Protein AF-A0A924VY95-F1 (afdb_monomer)

pLDDT: mean 81.78, std 15.01, range [42.72, 93.31]

Structure (mmCIF, N/CA/C/O backbone):
data_AF-A0A924VY95-F1
#
_entry.id   AF-A0A924VY95-F1
#
loop_
_atom_site.group_PDB
_atom_site.id
_atom_site.type_symbol
_atom_site.label_atom_id
_atom_site.label_alt_id
_atom_site.label_comp_id
_atom_site.label_asym_id
_atom_site.label_entity_id
_atom_site.label_seq_id
_atom_site.pdbx_PDB_ins_code
_atom_site.Cartn_x
_atom_site.Cartn_y
_atom_site.Cartn_z
_atom_site.occupancy
_atom_site.B_iso_or_equiv
_atom_site.auth_seq_id
_atom_site.auth_comp_id
_atom_site.auth_asym_id
_atom_site.auth_atom_id
_atom_site.pdbx_PDB_model_num
ATOM 1 N N . MET A 1 1 ? 39.863 -27.407 17.687 1.00 50.47 1 MET A N 1
ATOM 2 C CA . MET A 1 1 ? 38.791 -26.512 18.165 1.00 50.47 1 MET A CA 1
ATOM 3 C C . MET A 1 1 ? 38.076 -26.000 16.932 1.00 50.47 1 MET A C 1
ATOM 5 O O . MET A 1 1 ? 38.657 -25.234 16.177 1.00 50.47 1 MET A O 1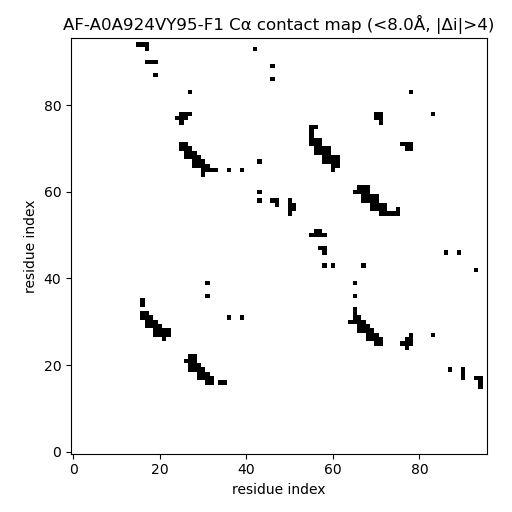
ATOM 9 N N . THR A 1 2 ? 36.898 -26.543 16.651 1.00 47.84 2 THR A N 1
ATOM 10 C CA . THR A 1 2 ? 36.042 -26.144 15.533 1.00 47.84 2 THR A CA 1
ATOM 11 C C . THR A 1 2 ? 35.374 -24.823 15.895 1.00 47.84 2 THR A C 1
ATOM 13 O O . THR A 1 2 ? 34.600 -24.757 16.843 1.00 47.84 2 THR A O 1
ATOM 16 N N . ARG A 1 3 ? 35.709 -23.746 15.182 1.00 47.59 3 ARG A N 1
ATOM 17 C CA . ARG A 1 3 ? 34.820 -22.587 15.092 1.00 47.59 3 ARG A CA 1
ATOM 18 C C . ARG A 1 3 ? 33.891 -22.863 13.918 1.00 47.59 3 ARG A C 1
ATOM 20 O O . ARG A 1 3 ? 34.293 -22.708 12.771 1.00 47.59 3 ARG A O 1
ATOM 27 N N . GLU A 1 4 ? 32.698 -23.351 14.231 1.00 56.06 4 GLU A N 1
ATOM 28 C CA . GLU A 1 4 ? 31.548 -23.308 13.333 1.00 56.06 4 GLU A CA 1
ATOM 29 C C . GLU A 1 4 ? 31.268 -21.835 13.014 1.00 56.06 4 GLU A C 1
ATOM 31 O O . GLU A 1 4 ? 30.965 -21.039 13.904 1.00 56.06 4 GLU A O 1
ATOM 36 N N . GLY A 1 5 ? 31.457 -21.450 11.752 1.00 45.84 5 GLY A N 1
ATOM 37 C CA . GLY A 1 5 ? 30.858 -20.232 11.225 1.00 45.84 5 GLY A CA 1
ATOM 38 C C . GLY A 1 5 ? 29.359 -20.472 11.128 1.00 45.84 5 GLY A C 1
ATOM 39 O O . GLY A 1 5 ? 28.941 -21.500 10.596 1.00 45.84 5 GLY A O 1
ATOM 40 N N . ALA A 1 6 ? 28.561 -19.562 11.683 1.00 42.72 6 ALA A N 1
ATOM 41 C CA . ALA A 1 6 ? 27.120 -19.570 11.478 1.00 42.72 6 ALA A CA 1
ATOM 42 C C . ALA A 1 6 ? 26.822 -19.651 9.967 1.00 42.72 6 ALA A C 1
ATOM 44 O O . ALA A 1 6 ? 27.548 -19.019 9.191 1.00 42.72 6 ALA A O 1
ATOM 45 N N . PRO A 1 7 ? 25.793 -20.401 9.531 1.00 46.12 7 PRO A N 1
ATOM 46 C CA . PRO A 1 7 ? 25.325 -20.287 8.162 1.00 46.12 7 PRO A CA 1
ATOM 47 C C . PRO A 1 7 ? 24.919 -18.828 7.951 1.00 46.12 7 PRO A C 1
ATOM 49 O O . PRO A 1 7 ? 23.987 -18.332 8.584 1.00 46.12 7 PRO A O 1
ATOM 52 N N . ILE A 1 8 ? 25.673 -18.126 7.108 1.00 50.75 8 ILE A N 1
ATOM 53 C CA . ILE A 1 8 ? 25.183 -16.905 6.488 1.00 50.75 8 ILE A CA 1
ATOM 54 C C . ILE A 1 8 ? 24.027 -17.407 5.634 1.00 50.75 8 ILE A C 1
ATOM 56 O O . ILE A 1 8 ? 24.242 -18.151 4.677 1.00 50.75 8 ILE A O 1
ATOM 60 N N . TYR A 1 9 ? 22.801 -17.118 6.060 1.00 43.22 9 TYR A N 1
ATOM 61 C CA . TYR A 1 9 ? 21.668 -17.207 5.160 1.00 43.22 9 TYR A CA 1
ATOM 62 C C . TYR A 1 9 ? 21.947 -16.148 4.098 1.00 43.22 9 TYR A C 1
ATOM 64 O O . TYR A 1 9 ? 21.728 -14.962 4.324 1.00 43.22 9 TYR A O 1
ATOM 72 N N . ASP A 1 10 ? 22.545 -16.576 2.990 1.00 43.09 10 ASP A N 1
ATOM 73 C CA . ASP A 1 10 ? 22.467 -15.869 1.722 1.00 43.09 10 ASP A CA 1
ATOM 74 C C . ASP A 1 10 ? 20.990 -16.001 1.324 1.00 43.09 10 ASP A C 1
ATOM 76 O O . ASP A 1 10 ? 20.578 -16.911 0.601 1.00 43.09 10 ASP A O 1
ATOM 80 N N . ASP A 1 11 ? 20.146 -15.166 1.939 1.00 45.47 11 ASP A N 1
ATOM 81 C CA . ASP A 1 11 ? 18.939 -14.717 1.271 1.00 45.47 11 ASP A CA 1
ATOM 82 C C . ASP A 1 11 ? 19.486 -14.195 -0.051 1.00 45.47 11 ASP A C 1
ATOM 84 O O . ASP A 1 11 ? 20.230 -13.215 -0.079 1.00 45.47 11 ASP A O 1
ATOM 88 N N . HIS A 1 12 ? 19.223 -14.919 -1.135 1.00 46.59 12 HIS A N 1
ATOM 89 C CA . HIS A 1 12 ? 19.303 -14.351 -2.462 1.00 46.59 12 HIS A CA 1
ATOM 90 C C . HIS A 1 12 ? 18.346 -13.153 -2.441 1.00 46.59 12 HIS A C 1
ATOM 92 O O . HIS A 1 12 ? 17.180 -13.280 -2.813 1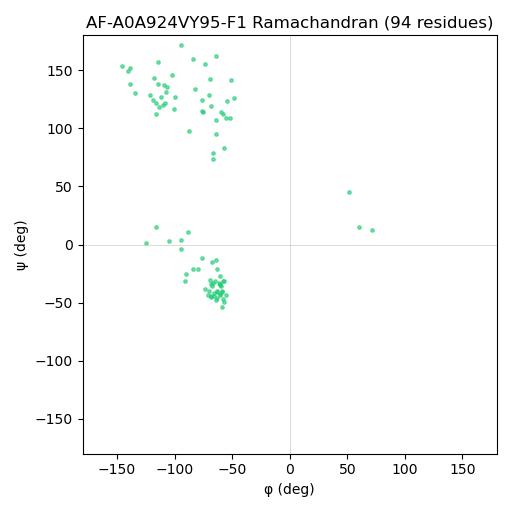.00 46.59 12 HIS A O 1
ATOM 98 N N . GLU A 1 13 ? 18.822 -12.006 -1.948 1.00 49.59 13 GLU A N 1
ATOM 99 C CA . GLU A 1 13 ? 18.213 -10.697 -2.077 1.00 49.59 13 GLU A CA 1
ATOM 100 C C . GLU A 1 13 ? 18.301 -10.385 -3.565 1.00 49.59 13 GLU A C 1
ATOM 102 O O . GLU A 1 13 ? 19.134 -9.610 -4.035 1.00 49.59 13 GLU A O 1
ATOM 107 N N . GLN A 1 14 ? 17.453 -11.058 -4.349 1.00 53.19 14 GLN A N 1
ATOM 108 C CA . GLN A 1 14 ? 17.023 -10.494 -5.606 1.00 53.19 14 GLN A CA 1
ATOM 109 C C . GLN A 1 14 ? 16.598 -9.068 -5.261 1.00 53.19 14 GLN A C 1
ATOM 111 O O . GLN A 1 14 ? 15.824 -8.902 -4.309 1.00 53.19 14 GLN A O 1
ATOM 116 N N . PRO A 1 15 ? 17.142 -8.049 -5.942 1.00 58.09 15 PRO A N 1
ATOM 117 C CA . PRO A 1 15 ? 16.737 -6.681 -5.688 1.00 58.09 15 PRO A CA 1
ATOM 118 C C . PRO A 1 15 ? 15.221 -6.634 -5.861 1.00 58.09 15 PRO A C 1
ATOM 120 O O . PRO A 1 15 ? 14.708 -6.835 -6.961 1.00 58.09 15 PRO A O 1
ATOM 123 N N . ARG A 1 16 ? 14.489 -6.486 -4.750 1.00 69.25 16 ARG A N 1
ATOM 124 C CA . ARG A 1 16 ? 13.032 -6.428 -4.804 1.00 69.25 16 ARG A CA 1
ATOM 125 C C . ARG A 1 16 ? 12.693 -5.120 -5.484 1.00 69.25 16 ARG A C 1
ATOM 127 O O . ARG A 1 16 ? 13.062 -4.056 -4.991 1.00 69.25 16 ARG A O 1
ATOM 134 N N . ALA A 1 17 ? 12.006 -5.209 -6.612 1.00 80.12 17 ALA A N 1
ATOM 135 C CA . ALA A 1 17 ? 11.575 -4.029 -7.339 1.00 80.12 17 ALA A CA 1
ATOM 136 C C . ALA A 1 17 ? 10.511 -3.237 -6.561 1.00 80.12 17 ALA A C 1
ATOM 138 O O . ALA A 1 17 ? 10.258 -2.075 -6.857 1.00 80.12 17 ALA A O 1
ATOM 139 N N . VAL A 1 18 ? 9.907 -3.847 -5.538 1.00 86.56 18 VAL A N 1
ATOM 140 C CA . VAL A 1 18 ? 9.019 -3.182 -4.587 1.00 86.56 18 VAL A CA 1
ATOM 141 C C . VAL A 1 18 ? 9.357 -3.581 -3.157 1.00 86.56 18 VAL A C 1
ATOM 143 O O . VAL A 1 18 ? 9.426 -4.771 -2.834 1.00 86.56 18 VAL A O 1
ATOM 146 N N . SER A 1 19 ? 9.507 -2.590 -2.280 1.00 88.69 19 SER A N 1
ATOM 147 C CA . SER A 1 19 ? 9.631 -2.760 -0.832 1.00 88.69 19 SER A CA 1
ATOM 148 C C . SER A 1 19 ? 8.430 -2.161 -0.099 1.00 88.69 19 SER A C 1
ATOM 150 O O . SER A 1 19 ? 7.721 -1.306 -0.619 1.00 88.69 19 SER A O 1
ATOM 152 N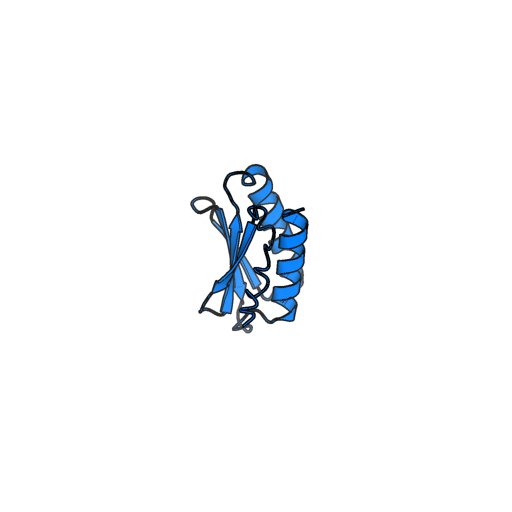 N . MET A 1 20 ? 8.168 -2.640 1.114 1.00 91.44 20 MET A N 1
ATOM 153 C CA . MET A 1 20 ? 7.051 -2.203 1.950 1.00 91.44 20 MET A CA 1
ATOM 154 C C . MET A 1 20 ? 7.517 -2.077 3.397 1.00 91.44 20 MET A C 1
ATOM 156 O O . MET A 1 20 ? 8.181 -2.980 3.908 1.00 91.44 20 MET A O 1
ATOM 160 N N . GLU A 1 21 ? 7.089 -1.015 4.074 1.00 90.81 21 GLU A N 1
ATOM 161 C CA . GLU A 1 21 ? 7.404 -0.743 5.475 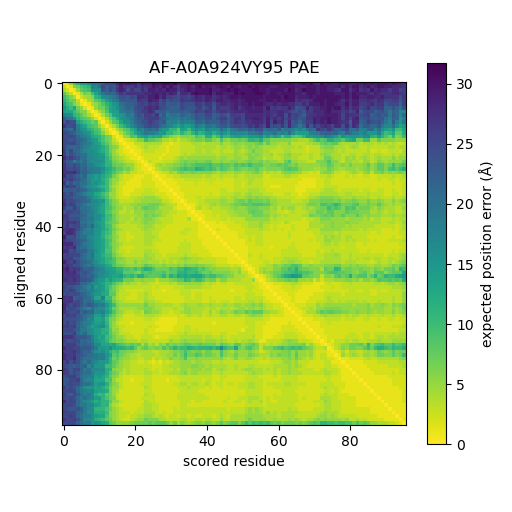1.00 90.81 21 GLU A CA 1
ATOM 162 C C . GLU A 1 21 ? 6.186 -0.180 6.221 1.00 90.81 21 GLU A C 1
ATOM 164 O O . GLU A 1 21 ? 5.340 0.511 5.651 1.00 90.81 21 GLU A O 1
ATOM 169 N N . ARG A 1 22 ? 6.089 -0.468 7.525 1.00 88.31 22 ARG A N 1
ATOM 170 C CA . ARG A 1 22 ? 5.124 0.202 8.408 1.00 88.31 22 ARG A CA 1
ATOM 171 C C . ARG A 1 22 ? 5.697 1.532 8.863 1.00 88.31 22 ARG A C 1
ATOM 173 O O . ARG A 1 22 ? 6.835 1.596 9.327 1.00 88.31 22 ARG A O 1
ATOM 180 N N . THR A 1 23 ? 4.888 2.576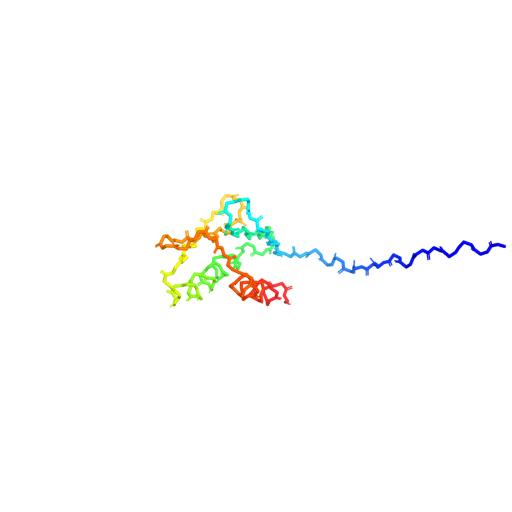 8.791 1.00 86.75 23 THR A N 1
ATOM 181 C CA . THR A 1 23 ? 5.245 3.875 9.351 1.00 86.75 23 THR A CA 1
ATOM 182 C C . THR A 1 23 ? 4.915 3.911 10.844 1.00 86.75 23 THR A C 1
ATOM 184 O O . THR A 1 23 ? 4.073 3.166 11.351 1.00 86.75 23 THR A O 1
ATOM 187 N N . SER A 1 24 ? 5.542 4.837 11.568 1.00 78.19 24 SER A N 1
ATOM 188 C CA . SER A 1 24 ? 5.226 5.102 12.977 1.00 78.19 24 SER A CA 1
ATOM 189 C C . SER A 1 24 ? 3.805 5.637 13.200 1.00 78.19 24 SER A C 1
ATOM 191 O O . SER A 1 24 ? 3.336 5.641 14.334 1.00 78.19 24 SER A O 1
ATOM 193 N N . SER A 1 25 ? 3.112 6.067 12.140 1.00 81.12 25 SER A N 1
ATOM 194 C CA . SER A 1 25 ? 1.722 6.535 12.169 1.00 81.12 25 SER A CA 1
ATOM 195 C C . SER A 1 25 ? 0.690 5.415 11.990 1.00 81.12 25 SER A C 1
ATOM 197 O O . SER A 1 25 ? -0.473 5.710 11.737 1.00 81.12 25 SER A O 1
ATOM 199 N N . GLY A 1 26 ? 1.096 4.139 12.041 1.00 84.38 26 GLY A N 1
ATOM 200 C CA . GLY A 1 26 ? 0.194 3.005 11.795 1.00 84.38 26 GLY A CA 1
ATOM 201 C C . GLY A 1 26 ? -0.227 2.863 10.327 1.00 84.38 26 GLY A C 1
ATOM 202 O O . GLY A 1 26 ? -1.161 2.125 10.018 1.00 84.38 26 GLY A O 1
ATOM 203 N N . SER A 1 27 ? 0.450 3.580 9.426 1.00 91.75 27 SER A N 1
ATOM 204 C CA . SER A 1 27 ? 0.259 3.524 7.976 1.00 91.75 27 SER A CA 1
ATOM 205 C C . SER A 1 27 ? 1.255 2.547 7.348 1.00 91.75 27 SER A C 1
ATOM 207 O O . SER A 1 27 ? 2.172 2.040 8.002 1.00 91.75 27 SER A O 1
ATOM 209 N N . VAL A 1 28 ? 1.077 2.266 6.064 1.00 92.31 28 VAL A N 1
ATOM 210 C CA . VAL A 1 28 ? 1.982 1.416 5.291 1.00 92.31 28 VAL A CA 1
ATOM 211 C C . VAL A 1 28 ? 2.509 2.222 4.121 1.00 92.31 28 VAL A C 1
ATOM 213 O O . VAL A 1 28 ? 1.730 2.802 3.375 1.00 92.31 28 VAL A O 1
ATOM 216 N N . SER A 1 29 ? 3.827 2.243 3.965 1.00 93.00 29 SER A N 1
ATOM 217 C CA . SER A 1 29 ? 4.497 2.846 2.821 1.00 93.00 29 SER A CA 1
ATOM 218 C C . SER A 1 29 ? 5.042 1.742 1.927 1.00 93.00 29 SER A C 1
ATOM 220 O O . SER A 1 29 ? 5.671 0.797 2.406 1.00 93.00 29 SER A O 1
ATOM 222 N N . ILE A 1 30 ? 4.763 1.839 0.634 1.00 92.38 30 ILE A N 1
ATOM 223 C CA . ILE A 1 30 ? 5.232 0.917 -0.392 1.00 92.38 30 ILE A CA 1
ATOM 224 C C . ILE A 1 30 ? 6.084 1.716 -1.362 1.00 92.38 30 ILE A C 1
ATOM 226 O O . ILE A 1 30 ? 5.616 2.705 -1.919 1.00 92.38 30 ILE A O 1
ATOM 230 N N . ARG A 1 31 ? 7.325 1.294 -1.574 1.00 91.44 31 ARG A N 1
ATOM 231 C CA . ARG A 1 31 ? 8.271 1.957 -2.465 1.00 91.44 31 ARG A CA 1
ATOM 232 C C . ARG A 1 31 ? 8.546 1.078 -3.669 1.00 91.44 31 ARG A C 1
ATOM 234 O O . ARG A 1 31 ? 8.922 -0.080 -3.511 1.00 91.44 31 ARG A O 1
ATOM 241 N N . VAL A 1 32 ? 8.381 1.643 -4.856 1.00 89.94 32 VAL A N 1
ATOM 242 C CA . VAL A 1 32 ? 8.629 0.969 -6.131 1.00 89.94 32 VAL A CA 1
ATOM 243 C C . VAL A 1 32 ? 9.920 1.516 -6.733 1.00 89.94 32 VAL A C 1
ATOM 245 O O . VAL A 1 32 ? 10.181 2.717 -6.691 1.00 89.94 32 VAL A O 1
ATOM 248 N N . THR A 1 33 ? 10.776 0.636 -7.241 1.00 87.88 33 THR A N 1
ATOM 249 C CA . THR A 1 33 ? 12.005 1.037 -7.928 1.00 87.88 33 THR A CA 1
ATOM 250 C C . THR A 1 33 ? 11.682 1.610 -9.304 1.00 87.88 33 THR A C 1
ATOM 252 O O . THR A 1 33 ? 10.663 1.286 -9.913 1.00 87.88 33 THR A O 1
ATOM 255 N N . GLU A 1 34 ? 12.576 2.448 -9.829 1.00 84.69 34 GLU A N 1
ATOM 256 C CA . GLU A 1 34 ? 12.397 3.075 -11.147 1.00 84.69 34 GLU A CA 1
ATOM 257 C C . GLU A 1 34 ? 12.209 2.041 -12.273 1.00 84.69 34 GLU A C 1
ATOM 259 O O . GLU A 1 34 ? 11.458 2.276 -13.212 1.00 84.69 34 GLU A O 1
ATOM 264 N N . GLU A 1 35 ? 12.820 0.858 -12.147 1.00 84.81 35 GLU A N 1
ATOM 265 C CA . GLU A 1 35 ? 12.731 -0.236 -13.128 1.00 84.81 35 GLU A CA 1
ATOM 266 C C . GLU A 1 35 ? 11.314 -0.805 -13.306 1.00 84.81 35 GLU A C 1
ATOM 268 O O . GLU A 1 35 ? 11.029 -1.426 -14.329 1.00 84.81 35 GLU A O 1
ATOM 273 N N . LYS A 1 36 ? 10.425 -0.610 -12.325 1.00 83.19 36 LYS A N 1
ATOM 274 C CA . LYS A 1 36 ? 9.023 -1.055 -12.358 1.00 83.19 36 LYS A CA 1
ATOM 275 C C . LYS A 1 36 ? 8.032 0.110 -12.337 1.00 83.19 36 LYS A C 1
ATOM 277 O O . LYS A 1 36 ? 6.844 -0.100 -12.092 1.00 83.19 36 LYS A O 1
ATOM 282 N N . PHE A 1 37 ? 8.495 1.332 -12.608 1.00 83.31 37 PHE A N 1
ATOM 283 C CA . PHE A 1 37 ? 7.635 2.512 -12.564 1.00 83.31 37 PHE A CA 1
ATOM 284 C C . PHE A 1 37 ? 6.524 2.489 -13.626 1.00 83.31 37 PHE A C 1
ATOM 286 O O . PHE A 1 37 ? 5.419 2.950 -13.359 1.00 83.31 37 PHE A O 1
ATOM 293 N N . ASP A 1 38 ? 6.753 1.873 -14.791 1.00 86.94 38 ASP A N 1
ATOM 294 C CA . ASP A 1 38 ? 5.709 1.716 -15.818 1.00 86.94 38 ASP A CA 1
ATOM 295 C C . ASP A 1 38 ? 4.470 0.957 -15.298 1.00 86.94 38 ASP A C 1
ATOM 297 O O . ASP A 1 38 ? 3.341 1.248 -15.697 1.00 86.94 38 ASP A O 1
ATOM 301 N N . ASP A 1 39 ? 4.664 0.032 -14.352 1.00 87.44 39 ASP A N 1
ATOM 302 C CA . ASP A 1 39 ? 3.597 -0.761 -13.734 1.00 87.44 39 ASP A CA 1
ATOM 303 C C . ASP A 1 39 ? 3.083 -0.148 -12.407 1.00 87.44 39 ASP A C 1
ATOM 305 O O . ASP A 1 39 ? 2.114 -0.642 -11.821 1.00 87.44 39 ASP A O 1
ATOM 309 N N . PHE A 1 40 ? 3.692 0.949 -11.934 1.00 88.56 40 PHE A N 1
ATOM 310 C CA . PHE A 1 40 ? 3.426 1.586 -10.635 1.00 88.56 40 PHE A CA 1
ATOM 311 C C . PHE A 1 40 ? 1.966 1.997 -10.452 1.00 88.56 40 PHE A C 1
ATOM 313 O O . PHE A 1 40 ? 1.344 1.657 -9.447 1.00 88.56 40 PHE A O 1
ATOM 320 N N . TYR A 1 41 ? 1.391 2.689 -11.437 1.00 88.69 41 TYR A N 1
ATOM 321 C CA . TYR A 1 41 ? -0.006 3.125 -11.376 1.00 88.69 41 TYR A CA 1
ATOM 322 C C . TYR A 1 41 ? -0.984 1.945 -11.451 1.00 88.69 41 TYR A C 1
ATOM 324 O O . TYR A 1 41 ? -2.033 1.958 -10.811 1.00 88.69 41 TYR A O 1
ATOM 332 N N . GLY A 1 42 ? -0.643 0.894 -12.203 1.00 90.19 42 GLY A N 1
ATOM 333 C CA . GLY A 1 42 ? -1.432 -0.341 -12.229 1.00 90.19 42 GLY A CA 1
ATOM 334 C C . GLY A 1 42 ? -1.457 -1.019 -10.859 1.00 90.19 42 GLY A C 1
ATOM 335 O O . GLY A 1 42 ? -2.505 -1.479 -10.390 1.00 90.19 42 GLY A O 1
ATOM 336 N N . PHE A 1 43 ? -0.309 -1.020 -10.188 1.00 90.12 43 PHE A N 1
ATOM 337 C CA . PHE A 1 43 ? -0.173 -1.538 -8.840 1.00 90.12 43 PHE A CA 1
ATOM 338 C C . PHE A 1 43 ? -0.914 -0.683 -7.806 1.00 90.12 43 PHE A C 1
ATOM 340 O O . PHE A 1 43 ? -1.675 -1.237 -7.011 1.00 90.12 43 PHE A O 1
ATOM 347 N N . SER A 1 44 ? -0.794 0.648 -7.855 1.00 91.69 44 SER A N 1
ATOM 348 C CA . SER A 1 44 ? -1.505 1.533 -6.924 1.00 91.69 44 SER A CA 1
ATOM 349 C C . SER A 1 44 ? -3.023 1.386 -7.031 1.00 91.69 44 SER A C 1
ATOM 351 O O . SER A 1 44 ? -3.683 1.223 -6.009 1.00 91.69 44 SER A O 1
ATOM 353 N N . MET A 1 45 ? -3.571 1.301 -8.250 1.00 91.44 45 MET A N 1
ATOM 354 C CA . MET A 1 45 ? -4.995 1.011 -8.466 1.00 91.44 45 MET A CA 1
ATOM 355 C C . MET A 1 45 ? -5.415 -0.357 -7.918 1.00 91.44 45 MET A C 1
ATOM 357 O O . MET A 1 45 ? -6.554 -0.530 -7.490 1.00 91.44 45 MET A O 1
ATOM 361 N N . THR A 1 46 ? -4.527 -1.354 -7.958 1.00 90.56 46 THR A N 1
ATOM 362 C CA . THR A 1 46 ? -4.817 -2.689 -7.415 1.00 90.56 46 THR A CA 1
ATOM 363 C C . THR A 1 46 ? -4.936 -2.638 -5.893 1.00 90.56 46 THR A C 1
ATOM 365 O O . THR A 1 46 ? -5.883 -3.197 -5.338 1.00 90.56 46 THR A O 1
ATOM 368 N N . ILE A 1 47 ? -4.016 -1.932 -5.225 1.00 90.81 47 ILE A N 1
ATOM 369 C CA . ILE A 1 47 ? -4.071 -1.702 -3.776 1.00 90.81 47 ILE A CA 1
ATOM 370 C C . ILE A 1 47 ? -5.314 -0.889 -3.402 1.00 90.81 47 ILE A C 1
ATOM 372 O O . ILE A 1 47 ? -6.031 -1.272 -2.479 1.00 90.81 47 ILE A O 1
ATOM 376 N N . ASP A 1 48 ? -5.596 0.180 -4.145 1.00 91.19 48 ASP A N 1
ATOM 377 C CA . ASP A 1 48 ? -6.755 1.046 -3.930 1.00 91.19 48 ASP A CA 1
ATOM 378 C C . ASP A 1 48 ? -8.068 0.270 -4.022 1.00 91.19 48 ASP A C 1
ATOM 380 O O . ASP A 1 48 ? -8.801 0.202 -3.043 1.00 91.19 48 ASP A O 1
ATOM 384 N N . ARG A 1 49 ? -8.315 -0.458 -5.118 1.00 90.31 49 ARG A N 1
ATOM 385 C CA . ARG A 1 49 ? -9.541 -1.266 -5.272 1.00 90.31 49 ARG A CA 1
ATOM 386 C C . ARG A 1 49 ? -9.691 -2.347 -4.208 1.00 90.31 49 ARG A C 1
ATOM 388 O O . ARG A 1 49 ? -10.808 -2.681 -3.823 1.00 90.31 49 ARG A O 1
ATOM 395 N N . TYR A 1 50 ? -8.582 -2.925 -3.752 1.00 85.81 50 TYR A N 1
ATOM 396 C CA . TYR A 1 50 ? -8.607 -3.925 -2.688 1.00 85.81 50 TYR A CA 1
ATOM 397 C C . TYR A 1 50 ? -9.023 -3.318 -1.335 1.00 85.81 50 TYR A C 1
ATOM 399 O O . TYR A 1 50 ? -9.714 -3.964 -0.545 1.00 85.81 50 TYR A O 1
ATOM 407 N N . LEU A 1 51 ? -8.610 -2.081 -1.059 1.00 87.50 51 LEU A N 1
ATOM 408 C CA . LEU A 1 51 ? -8.902 -1.388 0.194 1.00 87.50 51 LEU A CA 1
ATOM 409 C C . LEU A 1 51 ? -10.206 -0.583 0.152 1.00 87.50 51 LEU A C 1
ATOM 411 O O . LEU A 1 51 ? -10.837 -0.418 1.197 1.00 87.50 51 LEU A O 1
ATOM 415 N N . GLU A 1 52 ? -10.641 -0.154 -1.032 1.00 83.19 52 GLU A N 1
ATOM 416 C CA . GLU A 1 52 ? -11.917 0.519 -1.283 1.00 83.19 52 GLU A CA 1
ATOM 417 C C . GLU A 1 52 ? -13.089 -0.334 -0.779 1.00 83.19 52 GLU A C 1
ATOM 419 O O . GLU A 1 52 ? -13.957 0.174 -0.070 1.00 83.19 52 GLU A O 1
ATOM 424 N N . ASP A 1 53 ? -13.060 -1.650 -1.030 1.00 78.25 53 ASP A N 1
ATOM 425 C CA . ASP A 1 53 ? -14.074 -2.601 -0.543 1.00 78.25 53 ASP A CA 1
ATOM 426 C C . ASP A 1 53 ? -14.161 -2.632 0.996 1.00 78.25 53 ASP A C 1
ATOM 428 O O . ASP A 1 53 ? -15.220 -2.883 1.572 1.00 78.25 53 ASP A O 1
ATOM 432 N N . LYS A 1 54 ? -13.059 -2.301 1.686 1.00 79.62 54 LYS A N 1
ATOM 433 C CA . LYS A 1 54 ? -13.015 -2.214 3.151 1.00 79.62 54 LYS A CA 1
ATOM 434 C C . LYS A 1 54 ? -13.507 -0.870 3.679 1.00 79.62 54 LYS A C 1
ATOM 436 O O . LYS A 1 54 ? -13.863 -0.818 4.850 1.00 79.62 54 LYS A O 1
ATOM 441 N N . GLY A 1 55 ? -13.518 0.196 2.871 1.00 80.00 55 GLY A N 1
ATOM 442 C CA . GLY A 1 55 ? -14.049 1.525 3.221 1.00 80.00 55 GLY A CA 1
ATOM 443 C C . GLY A 1 55 ? -13.385 2.216 4.422 1.00 80.00 55 GLY A C 1
ATOM 444 O O . GLY A 1 55 ? -13.952 3.148 4.987 1.00 80.00 55 GLY A O 1
ATOM 445 N N . LEU A 1 56 ? -12.215 1.735 4.846 1.00 88.19 56 LEU A N 1
ATOM 446 C CA . LEU A 1 56 ? -11.552 2.107 6.102 1.00 88.19 56 LEU A CA 1
ATOM 447 C C . LEU A 1 56 ? -10.123 2.620 5.904 1.00 88.19 56 LEU A C 1
ATOM 449 O O . LEU A 1 56 ? -9.437 2.921 6.878 1.00 88.19 56 LEU A O 1
ATOM 453 N N . PHE A 1 57 ? -9.660 2.700 4.660 1.00 91.31 57 PHE A N 1
ATOM 454 C CA . PHE A 1 57 ? -8.299 3.093 4.326 1.00 91.31 57 PHE A CA 1
ATOM 455 C C . PHE A 1 57 ? -8.316 4.015 3.111 1.00 91.31 57 PHE A C 1
ATOM 457 O O . PHE A 1 57 ? -9.203 3.921 2.266 1.00 91.31 57 PHE A O 1
ATOM 464 N N . GLU A 1 58 ? -7.326 4.890 3.034 1.00 91.19 58 GLU A N 1
ATOM 465 C CA . GLU A 1 58 ? -7.059 5.768 1.902 1.00 91.19 58 GLU A CA 1
ATOM 466 C C . GLU A 1 58 ? -5.723 5.369 1.278 1.00 91.19 58 GLU A C 1
ATOM 468 O O . GLU A 1 58 ? -4.758 5.092 1.997 1.00 91.19 58 GLU A O 1
ATOM 473 N N . VAL A 1 59 ? -5.665 5.345 -0.053 1.00 92.12 59 VAL A N 1
ATOM 474 C CA . VAL A 1 59 ? -4.443 5.065 -0.807 1.00 92.12 59 VAL A CA 1
ATOM 475 C C . VAL A 1 59 ? -3.978 6.336 -1.500 1.00 92.12 59 VAL A C 1
ATOM 477 O O . VAL A 1 59 ? -4.674 6.910 -2.332 1.00 92.12 59 VAL A O 1
ATOM 480 N N . ILE A 1 60 ? -2.771 6.773 -1.160 1.00 92.56 60 ILE A N 1
ATOM 481 C CA . ILE A 1 60 ? -2.156 7.994 -1.666 1.00 92.56 60 ILE A CA 1
ATOM 482 C C . ILE A 1 60 ? -0.963 7.588 -2.514 1.00 92.56 60 ILE A C 1
ATOM 484 O O . ILE A 1 60 ? -0.022 6.970 -2.027 1.00 92.56 60 ILE A O 1
ATOM 488 N N . THR A 1 61 ? -0.999 7.931 -3.794 1.00 92.38 61 THR A N 1
ATOM 489 C CA . THR A 1 61 ? 0.093 7.648 -4.729 1.00 92.38 61 THR A CA 1
ATOM 490 C C . THR A 1 61 ? 0.937 8.908 -4.901 1.00 92.38 61 THR A C 1
ATOM 492 O O . THR A 1 61 ? 0.387 9.964 -5.203 1.00 92.38 61 THR A O 1
ATOM 495 N N . ASN A 1 62 ? 2.249 8.803 -4.709 1.00 91.81 62 ASN A N 1
ATOM 496 C CA . ASN A 1 62 ? 3.217 9.874 -4.922 1.00 91.81 62 ASN A CA 1
ATOM 497 C C . ASN A 1 62 ? 4.177 9.475 -6.052 1.00 91.81 62 ASN A C 1
ATOM 499 O O . ASN A 1 62 ? 4.961 8.530 -5.921 1.00 91.81 62 ASN A O 1
ATOM 503 N N . ASP A 1 63 ? 4.074 10.191 -7.170 1.00 87.38 63 ASP A N 1
ATOM 504 C CA . ASP A 1 63 ? 4.841 9.955 -8.389 1.00 87.38 63 ASP A CA 1
ATOM 505 C C . ASP A 1 63 ? 6.269 10.507 -8.347 1.00 87.38 63 ASP A C 1
ATOM 507 O O . ASP A 1 63 ? 7.110 10.000 -9.076 1.00 87.38 63 ASP A O 1
ATOM 511 N N . GLU A 1 64 ? 6.582 11.475 -7.483 1.00 88.69 64 GLU A N 1
ATOM 512 C CA . GLU A 1 64 ? 7.942 12.029 -7.394 1.00 88.69 64 GLU A CA 1
ATOM 513 C C . GLU A 1 64 ? 8.909 11.050 -6.714 1.00 88.69 64 GLU A C 1
ATOM 515 O O . GLU A 1 64 ? 10.060 10.907 -7.124 1.00 88.69 64 GLU A O 1
ATOM 520 N N . ASP A 1 65 ? 8.429 10.345 -5.687 1.00 87.94 65 ASP A N 1
ATOM 521 C CA . ASP A 1 65 ? 9.229 9.406 -4.889 1.00 87.94 65 ASP A CA 1
ATOM 522 C C . ASP A 1 65 ? 8.931 7.927 -5.203 1.00 87.94 65 ASP A C 1
ATOM 524 O O . ASP A 1 65 ? 9.479 7.033 -4.551 1.00 87.94 65 ASP A O 1
ATOM 528 N N . HIS A 1 66 ? 8.058 7.657 -6.182 1.00 91.06 66 HIS A N 1
ATOM 529 C CA . HIS A 1 66 ? 7.568 6.315 -6.538 1.00 91.06 66 HIS A CA 1
ATOM 530 C C . HIS A 1 66 ? 7.036 5.547 -5.313 1.00 91.06 66 HIS A C 1
ATOM 532 O O . HIS A 1 66 ? 7.355 4.373 -5.087 1.00 91.06 66 HIS A O 1
ATOM 538 N N . THR A 1 67 ? 6.240 6.230 -4.483 1.00 92.06 67 THR A N 1
ATOM 539 C CA . THR A 1 67 ? 5.696 5.672 -3.239 1.00 92.06 67 THR A CA 1
ATOM 540 C C . THR A 1 67 ? 4.177 5.614 -3.244 1.00 92.06 67 THR A C 1
ATOM 542 O O . THR A 1 67 ? 3.494 6.500 -3.749 1.00 92.06 67 THR A O 1
ATOM 545 N N . ILE A 1 68 ? 3.635 4.555 -2.655 1.00 92.88 68 ILE A N 1
ATOM 546 C CA . ILE A 1 68 ? 2.211 4.409 -2.364 1.00 92.88 68 ILE A CA 1
ATOM 547 C C . ILE A 1 68 ? 2.080 4.349 -0.853 1.00 92.88 68 ILE A C 1
ATOM 549 O O . ILE A 1 68 ? 2.656 3.475 -0.206 1.00 92.88 68 ILE A O 1
ATOM 553 N N . GLU A 1 69 ? 1.315 5.267 -0.287 1.00 93.31 69 GLU A N 1
ATOM 554 C CA . GLU A 1 69 ? 1.038 5.310 1.135 1.00 93.31 69 GLU A CA 1
ATOM 555 C C . GLU A 1 69 ? -0.407 4.902 1.394 1.00 93.31 69 GLU A C 1
ATOM 557 O O . GLU A 1 69 ? -1.349 5.507 0.887 1.00 93.31 69 GLU A O 1
ATOM 562 N N . VAL A 1 70 ? -0.579 3.864 2.201 1.00 93.06 70 VAL A N 1
ATOM 563 C CA . VAL A 1 70 ? -1.881 3.416 2.675 1.00 93.06 70 VAL A CA 1
ATOM 564 C C . VAL A 1 70 ? -2.076 3.940 4.086 1.00 93.06 70 VAL A C 1
ATOM 566 O O . VAL A 1 70 ? -1.344 3.552 5.002 1.00 93.06 70 VAL A O 1
ATOM 569 N N . ARG A 1 71 ? -3.075 4.799 4.269 1.00 92.56 71 ARG A N 1
ATOM 570 C CA . ARG A 1 71 ? -3.414 5.406 5.557 1.00 92.56 71 ARG A CA 1
ATOM 571 C C . ARG A 1 71 ? -4.729 4.844 6.093 1.00 92.56 71 ARG A C 1
ATOM 573 O O . ARG A 1 71 ? -5.682 4.708 5.330 1.00 92.56 71 ARG A O 1
ATOM 580 N N . PRO A 1 72 ? -4.822 4.530 7.392 1.00 92.06 72 PRO A N 1
ATOM 581 C CA . PRO A 1 72 ? -6.100 4.212 8.014 1.00 92.06 72 PRO A CA 1
ATOM 582 C C . PRO A 1 72 ? -6.995 5.459 8.117 1.00 92.06 72 PRO A C 1
ATOM 584 O O . PRO A 1 72 ? -6.517 6.568 8.363 1.00 92.06 72 PRO A O 1
ATOM 587 N N . LEU A 1 73 ? -8.301 5.272 7.916 1.00 89.19 73 LEU A N 1
ATOM 588 C CA . LEU A 1 73 ? -9.335 6.297 8.057 1.00 89.19 73 LEU A CA 1
ATOM 589 C C . LEU A 1 73 ? -10.085 6.121 9.375 1.00 89.19 73 LEU A C 1
ATOM 591 O O . LEU A 1 73 ? -10.361 5.003 9.797 1.00 89.19 73 LEU A O 1
ATOM 595 N N . ASN A 1 74 ? -10.507 7.230 9.984 1.00 82.25 74 ASN A N 1
ATOM 596 C CA . ASN A 1 74 ? -11.317 7.236 11.206 1.00 82.25 74 ASN A CA 1
ATOM 597 C C . ASN A 1 74 ? -12.600 6.385 11.009 1.00 82.25 74 ASN A C 1
ATOM 599 O O . ASN A 1 74 ? -13.351 6.669 10.072 1.00 82.25 74 ASN A O 1
ATOM 603 N N . PRO A 1 75 ? -12.874 5.353 11.840 1.00 85.12 75 PRO A N 1
ATOM 604 C CA . PRO A 1 75 ? -12.352 5.107 13.195 1.00 85.12 75 PRO A CA 1
ATOM 605 C C . PRO A 1 75 ? -11.121 4.202 13.321 1.00 85.12 75 PRO A C 1
ATOM 607 O O . PRO A 1 75 ? -10.723 3.890 14.439 1.00 85.12 75 PRO A O 1
ATOM 610 N N . VAL A 1 76 ? -10.525 3.748 12.225 1.00 87.44 76 VAL A N 1
ATOM 611 C CA . VAL A 1 76 ? -9.306 2.935 12.259 1.00 87.44 76 VAL A CA 1
ATOM 612 C C . VAL A 1 76 ? -8.105 3.831 12.551 1.00 87.44 76 VAL A C 1
ATOM 614 O O . VAL A 1 76 ? -7.869 4.816 11.856 1.00 87.44 76 VAL A O 1
ATOM 617 N N . GLU A 1 77 ? -7.355 3.488 13.596 1.00 86.75 77 GLU A N 1
ATOM 618 C CA . GLU A 1 77 ? -6.137 4.205 13.997 1.00 86.75 77 GLU A CA 1
ATOM 619 C C . GLU A 1 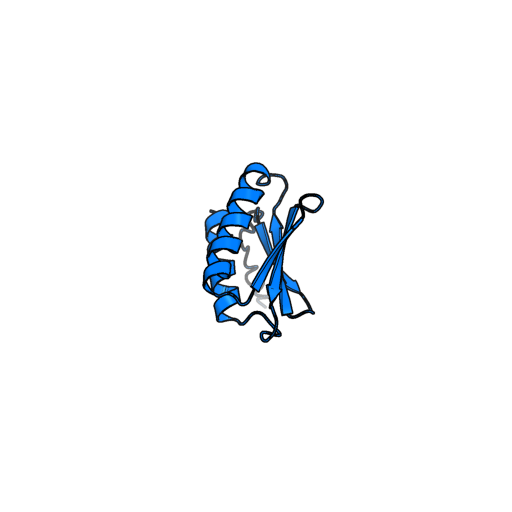77 ? -4.879 3.616 13.338 1.00 86.75 77 GLU A C 1
ATOM 621 O O . GLU A 1 77 ? -3.940 4.349 13.042 1.00 86.75 77 GLU A O 1
ATOM 626 N N . GLU A 1 78 ? -4.866 2.306 13.065 1.00 90.50 78 GLU A N 1
ATOM 627 C CA . GLU A 1 78 ? -3.716 1.588 12.505 1.00 90.50 78 GLU A CA 1
ATOM 628 C C . GLU A 1 78 ? -4.124 0.445 11.561 1.00 90.50 78 GLU A C 1
ATOM 630 O O . GLU A 1 78 ? -5.197 -0.151 11.682 1.00 90.50 78 GLU A O 1
ATOM 635 N N . ILE A 1 79 ? -3.242 0.111 10.617 1.00 89.25 79 ILE A N 1
ATOM 636 C CA . ILE A 1 79 ? -3.401 -1.048 9.734 1.00 89.25 79 ILE A CA 1
ATOM 637 C C . ILE A 1 79 ? -3.077 -2.334 10.503 1.00 89.25 79 ILE A C 1
ATOM 639 O O . ILE A 1 79 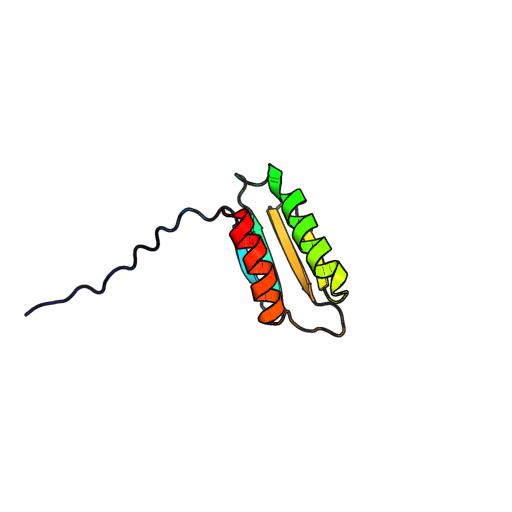? -1.926 -2.581 10.868 1.00 89.25 79 ILE A O 1
ATOM 643 N N . SER A 1 80 ? -4.087 -3.189 10.682 1.00 89.38 80 SER A N 1
ATOM 644 C CA . SER A 1 80 ? -3.940 -4.480 11.363 1.00 89.38 80 SER A CA 1
ATOM 645 C C . SER A 1 80 ? -3.001 -5.449 10.631 1.00 89.38 80 SER A C 1
ATOM 647 O O . SER A 1 80 ? -2.735 -5.309 9.433 1.00 89.38 80 SER A O 1
ATOM 649 N N . ASP A 1 81 ? -2.518 -6.481 11.333 1.00 88.88 81 ASP A N 1
ATOM 650 C CA . ASP A 1 81 ? -1.676 -7.534 10.742 1.00 88.88 81 ASP A CA 1
ATOM 651 C C . ASP A 1 81 ? -2.361 -8.288 9.598 1.00 88.88 81 ASP A C 1
ATOM 653 O O . ASP A 1 81 ? -1.704 -8.605 8.607 1.00 88.88 81 ASP A O 1
ATOM 657 N N . ASP A 1 82 ? -3.675 -8.512 9.679 1.00 89.19 82 ASP A N 1
ATOM 658 C CA . ASP A 1 82 ? -4.436 -9.147 8.599 1.00 89.19 82 ASP A CA 1
ATOM 659 C C . ASP A 1 82 ? -4.437 -8.291 7.329 1.00 89.19 82 ASP A C 1
ATOM 661 O O . ASP A 1 82 ? -4.146 -8.783 6.239 1.00 89.19 82 ASP A O 1
ATOM 665 N N . VAL A 1 83 ? -4.723 -6.991 7.460 1.00 88.56 83 VAL A N 1
ATOM 666 C CA . VAL A 1 83 ? -4.727 -6.067 6.316 1.00 88.56 83 VAL A CA 1
ATOM 667 C C . VAL A 1 83 ? -3.315 -5.916 5.760 1.00 88.56 83 VAL A C 1
ATOM 669 O O . VAL A 1 83 ? -3.124 -6.007 4.551 1.00 88.56 83 VAL A O 1
ATOM 672 N N . PHE A 1 84 ? -2.313 -5.763 6.627 1.00 89.69 84 PHE A N 1
ATOM 673 C CA . PHE A 1 84 ? -0.912 -5.700 6.221 1.00 89.69 84 PHE A CA 1
ATOM 674 C C . PHE A 1 84 ? -0.480 -6.949 5.445 1.00 89.69 84 PHE A C 1
ATOM 676 O O . PHE A 1 84 ? 0.129 -6.835 4.382 1.00 89.69 84 PHE A O 1
ATOM 683 N N . GLY A 1 85 ? -0.825 -8.141 5.941 1.00 90.25 85 GLY A N 1
ATOM 684 C CA . GLY A 1 85 ? -0.531 -9.405 5.273 1.00 90.25 85 GLY A CA 1
ATOM 685 C C . GLY A 1 85 ? -1.178 -9.505 3.893 1.00 90.25 85 GLY A C 1
ATOM 686 O O . GLY A 1 85 ? -0.575 -10.050 2.973 1.00 90.25 85 GLY A O 1
ATOM 687 N N . GLU A 1 86 ? -2.373 -8.945 3.714 1.00 90.38 86 GLU A N 1
ATOM 688 C CA . GLU A 1 86 ? -3.047 -8.908 2.415 1.00 90.38 86 GLU A CA 1
ATOM 689 C C . GLU A 1 86 ? -2.367 -7.948 1.429 1.00 90.38 86 GLU A C 1
ATOM 691 O O . GLU A 1 86 ? -2.135 -8.331 0.282 1.00 90.38 86 GLU A O 1
ATOM 696 N N . ILE A 1 87 ? -1.978 -6.744 1.868 1.00 90.50 87 ILE A N 1
ATOM 697 C CA . ILE A 1 87 ? -1.230 -5.799 1.021 1.00 90.50 87 ILE A CA 1
ATOM 698 C C . ILE A 1 87 ? 0.135 -6.406 0.651 1.00 90.50 87 ILE A C 1
ATOM 700 O O . ILE A 1 87 ? 0.557 -6.340 -0.504 1.00 90.50 87 ILE A O 1
ATOM 704 N N . LYS A 1 88 ? 0.796 -7.090 1.595 1.00 89.31 88 LYS A N 1
ATOM 705 C CA . LYS A 1 88 ? 2.057 -7.796 1.345 1.00 89.31 88 LYS A CA 1
ATOM 706 C C . LYS A 1 88 ? 1.923 -8.864 0.257 1.00 89.31 88 LYS A C 1
ATOM 708 O O . LYS A 1 88 ? 2.797 -8.945 -0.596 1.00 89.31 88 LYS A O 1
ATOM 713 N N . LYS A 1 89 ? 0.826 -9.632 0.218 1.00 90.12 89 LYS A N 1
ATOM 714 C CA . LYS A 1 89 ? 0.587 -10.598 -0.874 1.00 90.12 89 LYS A CA 1
ATOM 715 C C . LYS A 1 89 ? 0.556 -9.915 -2.242 1.00 90.12 89 LYS A C 1
ATOM 717 O O . LYS A 1 89 ? 1.085 -10.473 -3.195 1.00 90.12 89 LYS A O 1
ATOM 722 N N . GLN A 1 90 ? -0.047 -8.728 -2.348 1.00 89.19 90 GLN A N 1
ATOM 723 C CA . GLN A 1 90 ? -0.070 -7.973 -3.607 1.00 89.19 90 GLN A CA 1
ATOM 724 C C . GLN A 1 90 ? 1.340 -7.513 -4.006 1.00 89.19 90 GLN A C 1
ATOM 726 O O . GLN A 1 90 ? 1.718 -7.652 -5.166 1.00 89.19 90 GLN A O 1
ATOM 731 N N . VAL A 1 91 ? 2.143 -7.040 -3.045 1.00 88.94 91 VAL A N 1
ATOM 732 C CA . VAL A 1 91 ? 3.566 -6.706 -3.262 1.00 88.94 91 VAL A CA 1
ATOM 733 C C . VAL A 1 91 ? 4.366 -7.933 -3.712 1.00 88.94 91 VAL A C 1
ATOM 735 O O . VAL A 1 91 ? 5.167 -7.846 -4.640 1.00 88.94 91 VAL A O 1
ATOM 738 N N . ASP A 1 92 ? 4.145 -9.086 -3.080 1.00 88.00 92 ASP A N 1
ATOM 739 C CA . ASP A 1 92 ? 4.829 -10.337 -3.417 1.00 88.00 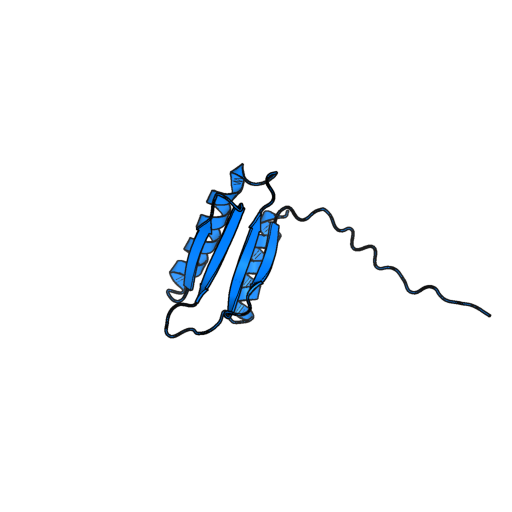92 ASP A CA 1
ATOM 740 C C . ASP A 1 92 ? 4.440 -10.851 -4.815 1.00 88.00 92 ASP A C 1
ATOM 742 O O . ASP A 1 92 ? 5.276 -11.439 -5.497 1.00 88.00 92 ASP A O 1
ATOM 746 N N . VAL A 1 93 ? 3.195 -10.635 -5.261 1.00 86.12 93 VAL A N 1
ATOM 747 C CA . VAL A 1 93 ? 2.755 -10.942 -6.637 1.00 86.12 93 VAL A CA 1
ATOM 748 C C . VAL A 1 93 ? 3.395 -9.989 -7.643 1.00 86.12 93 VAL A C 1
ATOM 750 O O . VAL A 1 93 ? 3.807 -10.431 -8.706 1.00 86.12 93 VAL A O 1
ATOM 753 N N . PHE A 1 94 ? 3.508 -8.703 -7.314 1.00 83.62 94 PHE A N 1
ATOM 754 C CA . PHE A 1 94 ? 4.118 -7.708 -8.198 1.00 83.62 94 PHE A CA 1
ATOM 755 C C . PHE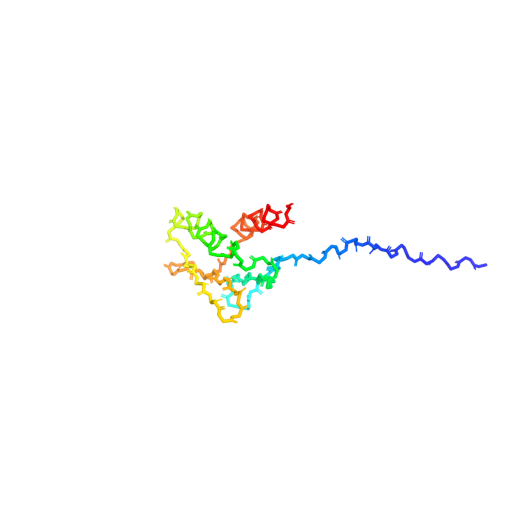 A 1 94 ? 5.639 -7.894 -8.367 1.00 83.62 94 PHE A C 1
ATOM 757 O O . PHE A 1 94 ? 6.199 -7.563 -9.411 1.00 83.62 94 PHE A O 1
ATOM 764 N N . ASN A 1 95 ? 6.312 -8.422 -7.340 1.00 82.00 95 ASN A N 1
ATOM 765 C CA . ASN A 1 95 ? 7.742 -8.742 -7.375 1.00 82.00 95 ASN A CA 1
ATOM 766 C C . ASN A 1 95 ? 8.083 -10.029 -8.166 1.00 82.00 95 ASN A C 1
ATOM 768 O O . ASN A 1 95 ? 9.267 -10.259 -8.409 1.00 82.00 95 ASN A O 1
ATOM 772 N N . GLN A 1 96 ? 7.096 -10.862 -8.532 1.00 76.81 96 GLN A N 1
ATOM 773 C CA . GLN A 1 96 ? 7.270 -12.086 -9.341 1.00 76.81 96 GLN A CA 1
ATOM 774 C C . GLN A 1 96 ? 7.175 -11.801 -10.843 1.00 76.81 96 GLN A C 1
ATOM 776 O O . GLN A 1 96 ? 7.881 -12.504 -11.601 1.00 76.81 96 GLN A O 1
#

Nearest PDB structures (foldseek):
  2ebb-assembly1_A-2  TM=6.756E-01  e=2.268E-01  Geobacillus kaustophilus
  2phc-assembly1_B  TM=6.672E-01  e=2.746E-01  Pyrococcus horikoshii OT3
  7d63-assembly1_RT  TM=6.132E-01  e=9.905E-02  Saccharomyces cerevisiae S288C
  7d5t-assembly1_RT  TM=5.279E-01  e=1.758E-01  Saccharomyces cerevisiae S288C
  5wez-assembly1_A  TM=3.654E-01  e=2.128E-01  Escherichia coli O127:H6 str. E2348/69

Mean predicted aligned error: 8.57 Å

Radius of gyration: 16.46 Å; Cα contacts (8 Å, |Δi|>4): 117; chains: 1; bounding box: 53×38×34 Å

Secondary structure (DSSP, 8-state):
----------------SEEEEE-TTS-EEEEE-GGGGGGHHHHHHHHHHHHHTTTSEEEEEETTTTEEEEEEPTT--S--HHHHHHHHHHHHHHT-

Sequence (96 aa):
MTREGAPIYDDHEQPRAVSMERTSSGSVSIRVTEEKFDDFYGFSMTIDRYLEDKGLFEVITNDEDHTIEVRPLNPVEEISDDVFGEIKKQVDVFNQ

Foldseek 3Di:
DDDDDDPPPPPVPPPQQKDWDQDPQQKIKIAGHPVCLVCLVVLLVVLQVVCVVVVFWDWDADSVRSMIMIGGHPPDRHDDPVNVVVNVVSSVVSSD

Solvent-accessible surface area (backbone atoms only — not comparable to full-atom values): 5779 Å² total; per-residue (Å²): 136,89,79,79,74,75,83,74,78,76,68,82,74,64,84,64,47,54,50,74,48,76,45,97,73,32,26,39,41,32,40,45,37,80,95,45,47,92,52,41,66,62,49,51,51,52,55,37,59,65,35,52,81,66,72,42,49,46,70,47,78,41,82,91,76,38,30,39,37,39,36,47,31,92,91,41,72,49,63,48,71,71,57,48,54,54,54,46,51,53,52,57,57,72,63,103